Protein AF-Q1IIJ7-F1 (afdb_monomer)

Foldseek 3Di:
DLLVLLVCLQVQLVCLQVCQLVVLLVVLVVVLVVCVVPVVVPHRDDPVVSVVSSVVSSCVSNVVSPVSNVVSCVSVVCVVVVPDDD

Organism: Koribacter versatilis (strain Ellin345) (NCBI:txid204669)

Secondary structure (DSSP, 8-state):
-HHHHHHHHHHHHHHHHHHHHHHHHHHHHHHHHHHHH-TTTSPPPPHHHHHHHHHHHHHHHHHHHHHHHHHHHHHHHHHHH-----

Solvent-accessible surface area (backbone atoms only — not comparable to full-atom values): 4390 Å² total; per-residue (Å²): 112,63,64,61,54,14,50,51,28,29,54,51,8,47,47,25,48,74,41,13,58,62,51,18,49,53,51,51,54,50,55,39,54,52,17,66,76,41,46,91,83,40,69,55,69,52,74,66,53,49,55,49,51,28,53,52,41,19,51,50,34,26,54,54,11,51,54,37,23,48,52,8,46,68,48,37,49,37,72,74,70,69,51,74,86,129

pLDDT: mean 93.29, std 8.53, range [55.5, 98.5]

Radius of gyration: 18.01 Å; Cα contacts (8 Å, |Δi|>4): 88; chains: 1; bounding box: 37×23×55 Å

Sequence (86 aa):
MGLFFGIVDFAGGLALIIWGGALSRRYNAWTTRLRERHPNFNAPPTPEWRARNTRIMTVMFRGFGAVIFLLGILTLLPLLTGTKPH

Structure (mmCIF, N/CA/C/O backbone):
data_AF-Q1IIJ7-F1
#
_entry.id   AF-Q1IIJ7-F1
#
loop_
_atom_site.group_PDB
_atom_site.id
_atom_site.type_symbol
_atom_site.label_atom_id
_atom_site.label_alt_id
_atom_site.label_comp_id
_atom_site.label_asym_id
_atom_site.label_entity_id
_atom_site.label_seq_id
_atom_site.pdbx_PDB_ins_code
_atom_site.Cartn_x
_atom_site.Cartn_y
_atom_site.Cartn_z
_atom_site.occupancy
_atom_site.B_iso_or_equiv
_atom_site.auth_seq_id
_atom_site.auth_comp_id
_atom_site.auth_asym_id
_atom_site.auth_atom_id
_atom_site.pdbx_PDB_model_num
ATOM 1 N N . MET A 1 1 ? -23.408 0.363 13.151 1.00 70.06 1 MET A N 1
ATOM 2 C CA . MET A 1 1 ? -22.675 0.830 11.953 1.00 70.06 1 MET A CA 1
ATOM 3 C C . MET A 1 1 ? -21.271 1.336 12.278 1.00 70.06 1 MET A C 1
ATOM 5 O O . MET A 1 1 ? -20.338 0.774 11.728 1.00 70.06 1 MET A O 1
ATOM 9 N N . GLY A 1 2 ? -21.083 2.299 13.196 1.00 84.56 2 GLY A N 1
ATOM 10 C CA . GLY A 1 2 ? -19.751 2.862 13.508 1.00 84.56 2 GLY A CA 1
ATOM 11 C C . GLY A 1 2 ? -18.677 1.847 13.929 1.00 84.56 2 GLY A C 1
ATOM 12 O O . GLY A 1 2 ? -17.553 1.934 13.457 1.00 84.56 2 GLY A O 1
ATOM 13 N N . LEU A 1 3 ? -19.032 0.829 14.726 1.00 90.12 3 LEU A N 1
ATOM 14 C CA . LEU A 1 3 ? -18.089 -0.225 15.132 1.00 90.12 3 LEU A CA 1
ATOM 15 C C . LEU A 1 3 ? -17.541 -1.020 13.937 1.00 90.12 3 LEU A C 1
ATOM 17 O O . LEU A 1 3 ? -16.342 -1.249 13.841 1.00 90.12 3 LEU A O 1
ATOM 21 N N . PHE A 1 4 ? -18.421 -1.423 13.017 1.00 93.69 4 PHE A N 1
ATOM 22 C CA . PHE A 1 4 ? -18.032 -2.186 11.834 1.00 93.69 4 PHE A CA 1
ATOM 23 C C . PHE A 1 4 ? -17.092 -1.374 10.939 1.00 93.69 4 PHE A C 1
ATOM 25 O O . PHE A 1 4 ? -16.005 -1.846 10.619 1.00 93.69 4 PHE A O 1
ATOM 32 N N . PHE A 1 5 ? -17.476 -0.139 10.595 1.00 93.19 5 PHE A N 1
ATOM 33 C CA . PHE A 1 5 ? -16.640 0.737 9.771 1.00 93.19 5 PHE A CA 1
ATOM 34 C C . PHE A 1 5 ? -15.302 1.049 10.450 1.00 93.19 5 PHE A C 1
ATOM 36 O O . PHE A 1 5 ? -14.263 0.902 9.820 1.00 93.19 5 PHE A O 1
ATOM 43 N N . GLY A 1 6 ? -15.305 1.339 11.756 1.00 94.69 6 GLY A N 1
ATOM 44 C CA . GLY A 1 6 ? -14.078 1.576 12.514 1.00 94.69 6 GLY A CA 1
ATOM 45 C C . GLY A 1 6 ? -13.117 0.381 12.509 1.00 94.69 6 GLY A C 1
ATOM 46 O O . GLY A 1 6 ? -11.914 0.574 12.348 1.00 94.69 6 GLY A O 1
ATOM 47 N N . ILE A 1 7 ? -13.624 -0.855 12.628 1.00 96.88 7 ILE A N 1
ATOM 48 C CA . ILE A 1 7 ? -12.799 -2.074 12.535 1.00 96.88 7 ILE A CA 1
ATOM 49 C C . ILE A 1 7 ? -12.229 -2.237 11.124 1.00 96.88 7 ILE A C 1
ATOM 51 O O . ILE A 1 7 ? -11.042 -2.538 10.981 1.00 96.88 7 ILE A O 1
ATOM 55 N N . VAL A 1 8 ? -13.054 -2.046 10.091 1.00 97.56 8 VAL A N 1
ATOM 56 C CA . VAL A 1 8 ? -12.623 -2.157 8.689 1.00 97.56 8 VAL A CA 1
ATOM 57 C C . VAL A 1 8 ? -11.532 -1.136 8.381 1.00 97.56 8 VAL A C 1
ATOM 59 O O . VAL A 1 8 ? -10.501 -1.510 7.822 1.00 97.56 8 VAL A O 1
ATOM 62 N N . ASP A 1 9 ? -11.713 0.114 8.797 1.00 97.75 9 ASP A N 1
ATOM 63 C CA . ASP A 1 9 ? -10.740 1.181 8.585 1.00 97.75 9 ASP A CA 1
ATOM 64 C C . ASP A 1 9 ? -9.452 0.922 9.375 1.00 97.75 9 ASP A C 1
ATOM 66 O O . ASP A 1 9 ? -8.353 0.980 8.822 1.00 97.75 9 ASP A O 1
ATOM 70 N N . PHE A 1 10 ? -9.556 0.531 10.647 1.00 97.94 10 PHE A N 1
ATOM 71 C CA . PHE A 1 10 ? -8.388 0.188 11.456 1.00 97.94 10 PHE A CA 1
ATOM 72 C C . PHE A 1 10 ? -7.578 -0.952 10.819 1.00 97.94 10 PHE A C 1
ATOM 74 O O . PHE A 1 10 ? -6.378 -0.818 10.570 1.00 97.94 10 PHE A O 1
ATOM 81 N N . ALA A 1 11 ? -8.229 -2.073 10.507 1.00 98.19 11 ALA A N 1
ATOM 82 C CA . ALA A 1 11 ? -7.553 -3.235 9.942 1.00 98.19 11 ALA A CA 1
ATOM 83 C C . ALA A 1 11 ? -7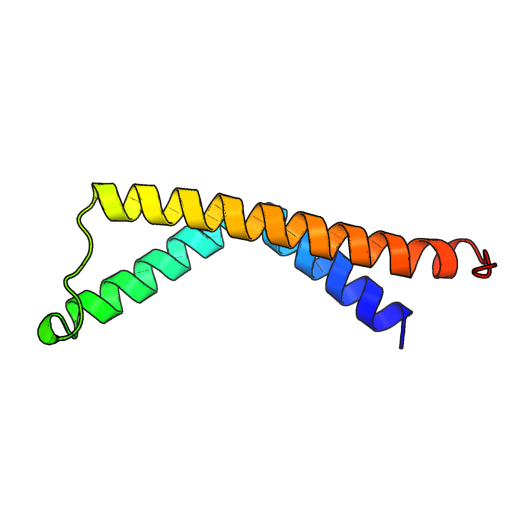.028 -2.959 8.524 1.00 98.19 11 ALA A C 1
ATOM 85 O O . ALA A 1 11 ? -5.893 -3.317 8.204 1.00 98.19 11 ALA A O 1
ATOM 86 N N . GLY A 1 12 ? -7.824 -2.295 7.684 1.00 97.94 12 GLY A N 1
ATOM 87 C CA . GLY A 1 12 ? -7.466 -1.945 6.311 1.00 97.94 12 GLY A CA 1
ATOM 88 C C . GLY A 1 12 ? -6.319 -0.940 6.243 1.00 97.94 12 GLY A C 1
ATOM 89 O O . GLY A 1 12 ? -5.358 -1.143 5.498 1.00 97.94 12 GLY A O 1
ATOM 90 N N . GLY A 1 13 ? -6.364 0.104 7.069 1.00 98.00 13 GLY A N 1
ATOM 91 C CA . GLY A 1 13 ? -5.287 1.080 7.194 1.00 98.00 13 GLY A CA 1
ATOM 92 C C . GLY A 1 13 ? -3.983 0.432 7.658 1.00 98.00 13 GLY A C 1
ATOM 93 O O . GLY A 1 13 ? -2.942 0.605 7.017 1.00 98.00 13 GLY A O 1
ATOM 94 N N . LEU A 1 14 ? -4.044 -0.405 8.700 1.00 98.31 14 LEU A N 1
ATOM 95 C CA . LEU A 1 14 ? -2.881 -1.144 9.198 1.00 98.31 14 LEU A CA 1
ATOM 96 C C . LEU A 1 14 ? -2.298 -2.086 8.133 1.00 98.31 14 LEU A C 1
ATOM 98 O O . LEU A 1 14 ? -1.083 -2.115 7.915 1.00 98.31 14 LEU A O 1
ATOM 102 N N . ALA A 1 15 ? -3.161 -2.808 7.418 1.00 98.19 15 ALA A N 1
ATOM 103 C CA . ALA A 1 15 ? -2.776 -3.678 6.314 1.00 98.19 15 ALA A CA 1
ATOM 104 C C . ALA A 1 15 ? -2.035 -2.911 5.204 1.00 98.19 15 ALA A C 1
ATOM 106 O O . ALA A 1 15 ? -0.996 -3.370 4.722 1.00 98.19 15 ALA A O 1
ATOM 107 N N . LEU A 1 16 ? -2.517 -1.724 4.821 1.00 98.12 16 LEU A N 1
ATOM 108 C CA . LEU A 1 16 ? -1.862 -0.872 3.822 1.00 98.12 16 LEU A CA 1
ATOM 109 C C . LEU A 1 16 ? -0.491 -0.362 4.291 1.00 98.12 16 LEU A C 1
ATOM 111 O O . LEU A 1 16 ? 0.449 -0.305 3.491 1.00 98.12 16 LEU A O 1
ATOM 115 N N . ILE A 1 17 ? -0.337 -0.049 5.579 1.00 98.12 17 ILE A N 1
ATOM 116 C CA . ILE A 1 17 ? 0.946 0.381 6.155 1.00 98.12 17 ILE A CA 1
ATOM 117 C C . ILE A 1 17 ? 1.975 -0.760 6.105 1.00 98.12 17 ILE A C 1
ATOM 119 O O . ILE A 1 17 ? 3.096 -0.578 5.604 1.00 98.12 17 ILE A O 1
ATOM 123 N N . ILE A 1 18 ? 1.584 -1.943 6.591 1.00 98.19 18 ILE A N 1
ATOM 124 C CA . ILE A 1 18 ? 2.466 -3.112 6.710 1.00 98.19 18 ILE A CA 1
ATOM 125 C C . ILE A 1 18 ? 2.801 -3.676 5.324 1.00 98.19 18 ILE A C 1
ATOM 127 O O . ILE A 1 18 ? 3.974 -3.871 4.989 1.00 98.19 18 ILE A O 1
ATOM 131 N N . TRP A 1 19 ? 1.791 -3.900 4.482 1.00 98.19 19 TRP A N 1
ATOM 132 C CA . TRP A 1 19 ? 1.950 -4.598 3.204 1.00 98.19 19 TRP A CA 1
ATOM 133 C C . TRP A 1 19 ? 2.061 -3.682 1.984 1.00 98.19 19 TRP A C 1
ATOM 135 O O . TRP A 1 19 ? 2.259 -4.188 0.877 1.00 98.19 19 TRP A O 1
ATOM 145 N N . GLY A 1 20 ? 2.025 -2.356 2.150 1.00 97.06 20 GLY A N 1
ATOM 146 C CA . GLY A 1 20 ? 2.065 -1.390 1.044 1.00 97.06 20 GLY A CA 1
ATOM 147 C C . GLY A 1 20 ? 3.223 -1.604 0.063 1.00 97.06 20 GLY A C 1
ATOM 148 O O . GLY A 1 20 ? 3.044 -1.480 -1.148 1.00 97.06 20 GLY A O 1
ATOM 149 N N . GLY A 1 21 ? 4.394 -2.031 0.549 1.00 97.25 21 GLY A N 1
ATOM 150 C CA . GLY A 1 21 ? 5.531 -2.375 -0.313 1.00 97.25 21 GLY A CA 1
ATOM 151 C C . GLY A 1 21 ? 5.300 -3.627 -1.168 1.00 97.25 21 GLY A C 1
ATOM 152 O O . GLY A 1 21 ? 5.594 -3.638 -2.365 1.00 97.25 21 GLY A O 1
ATOM 153 N N . ALA A 1 22 ? 4.736 -4.686 -0.582 1.00 97.31 22 ALA A N 1
ATOM 154 C CA . ALA A 1 22 ? 4.413 -5.914 -1.306 1.00 97.31 22 ALA A CA 1
ATOM 155 C C . ALA A 1 22 ? 3.278 -5.692 -2.320 1.00 97.31 22 ALA A C 1
ATOM 157 O O . ALA A 1 22 ? 3.372 -6.162 -3.457 1.00 97.31 22 ALA A O 1
ATOM 158 N N . LEU A 1 23 ? 2.251 -4.928 -1.932 1.00 97.00 23 LEU A N 1
ATOM 159 C CA . LEU A 1 23 ? 1.156 -4.517 -2.812 1.00 97.00 23 LEU A CA 1
ATOM 160 C C . LEU A 1 23 ? 1.671 -3.683 -3.986 1.00 97.00 23 LEU A C 1
ATOM 162 O O . LEU A 1 23 ? 1.341 -3.984 -5.130 1.00 97.00 23 LEU A O 1
ATOM 166 N N . SER A 1 24 ? 2.562 -2.721 -3.735 1.00 97.19 24 SER A N 1
ATOM 167 C CA . SER A 1 24 ? 3.162 -1.888 -4.787 1.00 97.19 24 SER A CA 1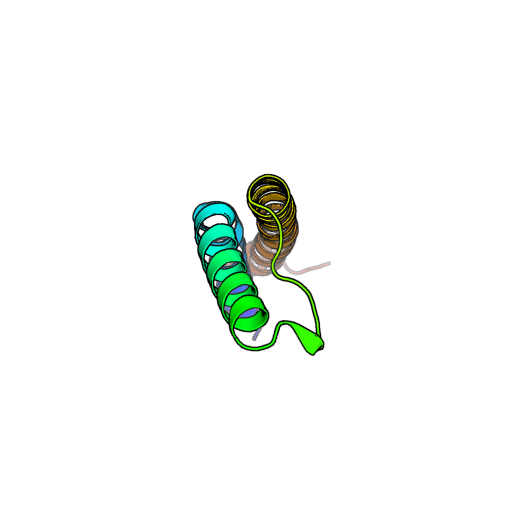
ATOM 168 C C . SER A 1 24 ? 3.935 -2.705 -5.813 1.00 97.19 24 SER A C 1
ATOM 170 O O . SER A 1 24 ? 3.780 -2.487 -7.013 1.00 97.19 24 SER A O 1
ATOM 172 N N . ARG A 1 25 ? 4.736 -3.683 -5.365 1.00 97.62 25 ARG A N 1
ATOM 173 C CA . ARG A 1 25 ? 5.460 -4.584 -6.277 1.00 97.62 25 ARG A CA 1
ATOM 174 C C . ARG A 1 25 ? 4.502 -5.405 -7.137 1.00 97.62 25 ARG A C 1
ATOM 176 O O . ARG A 1 25 ? 4.698 -5.489 -8.346 1.00 97.62 25 ARG A O 1
ATOM 183 N N . ARG A 1 26 ? 3.459 -5.987 -6.531 1.00 96.94 26 ARG A N 1
ATOM 184 C CA . ARG A 1 26 ? 2.446 -6.781 -7.251 1.00 96.94 26 ARG A CA 1
ATOM 185 C C . ARG A 1 26 ? 1.676 -5.936 -8.261 1.00 96.94 26 ARG A C 1
ATOM 187 O O . ARG A 1 26 ? 1.566 -6.339 -9.416 1.00 96.94 26 ARG A O 1
ATOM 194 N N . TYR A 1 27 ? 1.207 -4.764 -7.843 1.00 95.19 27 TYR A N 1
ATOM 195 C CA . TYR A 1 27 ? 0.489 -3.823 -8.697 1.00 95.19 27 TYR A CA 1
ATOM 196 C C . TYR A 1 27 ? 1.344 -3.389 -9.889 1.00 95.19 27 TYR A C 1
ATOM 198 O O . TYR A 1 27 ? 0.915 -3.499 -11.033 1.00 95.19 27 TYR A O 1
ATOM 206 N N . ASN A 1 28 ? 2.588 -2.979 -9.644 1.00 96.31 28 ASN A N 1
ATOM 207 C CA . ASN A 1 28 ? 3.487 -2.534 -10.703 1.00 96.31 28 ASN A CA 1
ATOM 208 C C . ASN A 1 28 ? 3.868 -3.670 -11.671 1.00 96.31 28 ASN A C 1
ATOM 210 O O . ASN A 1 28 ? 3.940 -3.464 -12.879 1.00 96.31 28 ASN A O 1
ATOM 214 N N . ALA A 1 29 ? 4.053 -4.896 -11.170 1.00 95.75 29 ALA A N 1
ATOM 215 C CA . ALA A 1 29 ? 4.277 -6.065 -12.021 1.00 95.75 29 ALA A CA 1
ATOM 216 C C . ALA A 1 29 ? 3.048 -6.414 -12.876 1.00 95.75 29 ALA A C 1
ATOM 218 O O . ALA A 1 29 ? 3.187 -6.879 -14.007 1.00 95.75 29 ALA A O 1
ATOM 219 N N . TRP A 1 30 ? 1.841 -6.223 -12.344 1.00 95.88 30 TRP A N 1
ATOM 220 C CA . TRP A 1 30 ? 0.606 -6.419 -13.098 1.00 95.88 30 TRP A CA 1
ATOM 221 C C . TRP A 1 30 ? 0.434 -5.355 -14.189 1.00 95.88 30 TRP A C 1
ATOM 223 O O . TRP A 1 30 ? 0.240 -5.710 -15.352 1.00 95.88 30 TRP A O 1
ATOM 233 N N . THR A 1 31 ? 0.599 -4.072 -13.861 1.00 94.50 31 THR A N 1
ATOM 234 C CA . THR A 1 31 ? 0.469 -2.983 -14.844 1.00 94.50 31 THR A CA 1
ATOM 235 C C . THR A 1 31 ? 1.571 -3.008 -15.899 1.00 94.50 31 THR A C 1
ATOM 237 O O . THR A 1 31 ? 1.299 -2.722 -17.063 1.00 94.50 31 THR A O 1
ATOM 240 N N . THR A 1 32 ? 2.792 -3.411 -15.538 1.00 95.06 32 THR A N 1
ATOM 241 C CA . THR A 1 32 ? 3.877 -3.634 -16.507 1.00 95.06 32 THR A CA 1
ATOM 242 C C . THR A 1 32 ? 3.496 -4.732 -17.500 1.00 95.06 32 THR A C 1
ATOM 244 O O . THR A 1 32 ? 3.534 -4.487 -18.701 1.00 95.06 32 THR A O 1
ATOM 247 N N . ARG A 1 33 ? 3.033 -5.899 -17.022 1.00 95.00 33 ARG A N 1
ATOM 248 C CA . ARG A 1 33 ? 2.594 -7.004 -17.895 1.00 95.00 33 ARG A CA 1
ATOM 249 C C . ARG A 1 33 ? 1.458 -6.602 -18.832 1.00 95.00 33 ARG A C 1
ATOM 251 O O . ARG A 1 33 ? 1.410 -7.050 -19.972 1.00 95.00 33 ARG A O 1
ATOM 258 N N . LEU A 1 34 ? 0.540 -5.756 -18.367 1.00 95.00 34 LEU A N 1
ATOM 259 C CA . LEU A 1 34 ? -0.534 -5.233 -19.208 1.00 95.00 34 LEU A CA 1
ATOM 260 C C . LEU A 1 34 ? 0.012 -4.350 -20.343 1.00 95.00 34 LEU A C 1
ATOM 262 O O . LEU A 1 34 ? -0.422 -4.487 -21.483 1.00 95.00 34 LEU A O 1
ATOM 266 N N . ARG A 1 35 ? 0.990 -3.485 -20.050 1.00 94.38 35 ARG A N 1
ATOM 267 C CA . ARG A 1 35 ? 1.643 -2.622 -21.051 1.00 94.38 35 ARG A CA 1
ATOM 268 C C . ARG A 1 35 ? 2.485 -3.412 -22.047 1.00 94.38 35 ARG A C 1
ATOM 270 O O . ARG A 1 35 ? 2.480 -3.092 -23.226 1.00 94.38 35 ARG A O 1
ATOM 277 N N . GLU A 1 36 ? 3.150 -4.472 -21.598 1.00 94.38 36 GLU A N 1
ATOM 278 C CA . GLU A 1 36 ? 3.882 -5.393 -22.479 1.00 94.38 36 GLU A CA 1
ATOM 279 C C . GLU A 1 36 ? 2.948 -6.099 -23.475 1.00 94.38 36 GLU A C 1
ATOM 281 O O . GLU A 1 36 ? 3.324 -6.306 -24.624 1.00 94.38 36 GLU A O 1
ATOM 286 N N . ARG A 1 37 ? 1.713 -6.426 -23.066 1.00 95.25 37 ARG A N 1
ATOM 287 C CA . ARG A 1 37 ? 0.689 -7.012 -23.954 1.00 95.25 37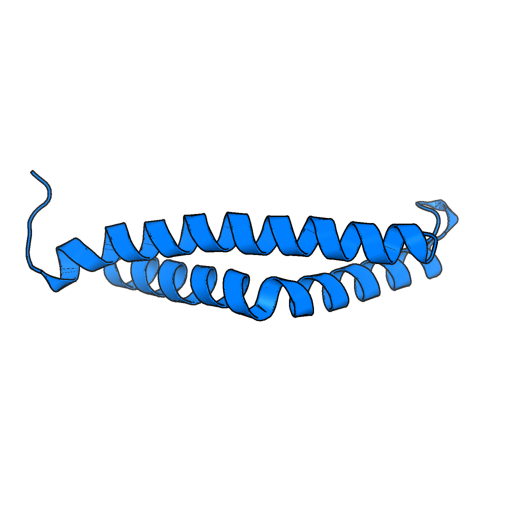 ARG A CA 1
ATOM 288 C C . ARG A 1 37 ? 0.068 -6.002 -24.920 1.00 95.25 37 ARG A C 1
ATOM 290 O O . ARG A 1 37 ? -0.423 -6.397 -25.974 1.00 95.25 37 ARG A O 1
ATOM 297 N N . HIS A 1 38 ? 0.063 -4.721 -24.559 1.00 93.31 38 HIS A N 1
ATOM 298 C CA . HIS A 1 38 ? -0.617 -3.660 -25.303 1.00 93.31 38 HIS A CA 1
ATOM 299 C C . HIS A 1 38 ? 0.275 -2.415 -25.490 1.00 93.31 38 HIS A C 1
ATOM 301 O O . HIS A 1 38 ? -0.104 -1.315 -25.072 1.00 93.31 38 HIS A O 1
ATOM 307 N N . PRO A 1 39 ? 1.446 -2.553 -26.143 1.00 89.00 39 PRO A N 1
ATOM 308 C CA . PRO A 1 39 ? 2.455 -1.492 -26.204 1.00 89.00 39 PRO A CA 1
ATOM 309 C C . PRO A 1 39 ? 1.989 -0.250 -26.977 1.00 89.00 39 PRO A C 1
ATOM 311 O O . PRO A 1 39 ? 2.450 0.851 -26.694 1.00 89.00 39 PRO A O 1
ATOM 314 N N . ASN A 1 40 ? 1.034 -0.409 -27.900 1.00 92.62 40 ASN A N 1
ATOM 315 C CA . ASN A 1 40 ? 0.504 0.679 -28.730 1.00 92.62 40 ASN A CA 1
ATOM 316 C C . ASN A 1 40 ? -0.298 1.724 -27.933 1.00 92.62 40 ASN A C 1
ATOM 318 O O . ASN A 1 40 ? -0.433 2.855 -28.387 1.00 92.62 40 ASN A O 1
ATOM 322 N N . PHE A 1 41 ? -0.833 1.364 -26.760 1.00 89.56 41 PHE A N 1
ATOM 323 C CA . PHE A 1 41 ? -1.548 2.307 -25.890 1.00 89.56 41 PHE A CA 1
ATOM 324 C C . PHE A 1 41 ? -0.608 3.010 -24.914 1.00 89.56 41 PHE A C 1
ATOM 326 O O . PHE A 1 41 ? -0.771 4.194 -24.628 1.00 89.56 41 PHE A O 1
ATOM 333 N N . ASN A 1 42 ? 0.348 2.268 -24.348 1.00 88.62 42 ASN A N 1
ATOM 334 C CA . ASN A 1 42 ? 1.321 2.808 -23.412 1.00 88.62 42 ASN A CA 1
ATOM 335 C C . ASN A 1 42 ? 2.555 1.909 -23.361 1.00 88.62 42 ASN A C 1
ATOM 337 O O . ASN A 1 42 ? 2.447 0.720 -23.053 1.00 88.62 42 ASN A O 1
ATOM 341 N N . ALA A 1 43 ? 3.726 2.492 -23.604 1.00 90.94 43 ALA A N 1
ATOM 342 C CA . ALA A 1 43 ? 4.970 1.744 -23.596 1.00 90.94 43 ALA A CA 1
ATOM 343 C C . ALA A 1 43 ? 5.256 1.144 -22.201 1.00 90.94 43 ALA A C 1
ATOM 345 O O . ALA A 1 43 ? 4.975 1.769 -21.162 1.00 90.94 43 ALA A O 1
ATOM 346 N N . PRO A 1 44 ? 5.821 -0.075 -22.144 1.00 92.19 44 PRO A N 1
ATOM 347 C CA . PRO A 1 44 ? 6.243 -0.664 -20.887 1.00 92.19 44 PRO A CA 1
ATOM 348 C C . PRO A 1 44 ? 7.343 0.195 -20.234 1.00 92.19 44 PRO A C 1
ATOM 350 O O . PRO A 1 44 ? 8.252 0.673 -20.915 1.00 92.19 44 PRO A O 1
ATOM 353 N N . PRO A 1 45 ? 7.270 0.428 -18.912 1.00 92.88 45 PRO A N 1
ATOM 354 C CA . PRO A 1 45 ? 8.241 1.258 -18.208 1.00 92.88 45 PRO A CA 1
ATOM 3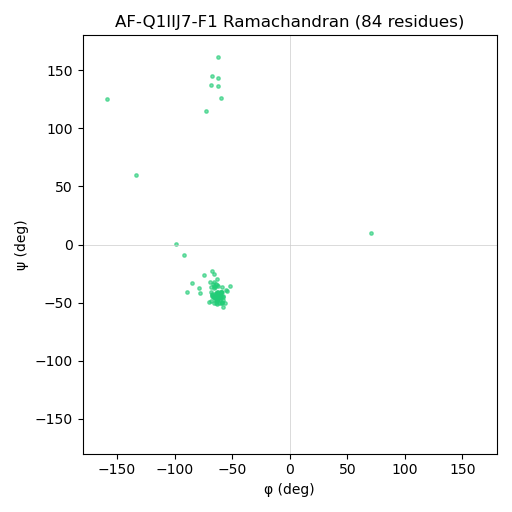55 C C . PRO A 1 45 ? 9.631 0.610 -18.177 1.00 92.88 45 PRO A C 1
ATOM 357 O O . PRO A 1 45 ? 9.769 -0.605 -17.998 1.00 92.88 45 PRO A O 1
ATOM 360 N N . THR A 1 46 ? 10.680 1.435 -18.244 1.00 95.00 46 THR A N 1
ATOM 361 C CA . THR A 1 46 ? 12.062 0.966 -18.053 1.00 95.00 46 THR A CA 1
ATOM 362 C C . THR A 1 46 ? 12.261 0.390 -16.638 1.00 95.00 46 THR A C 1
ATOM 364 O O . THR A 1 46 ? 11.468 0.672 -15.731 1.00 95.00 46 THR A O 1
ATOM 367 N N . PRO A 1 47 ? 13.310 -0.423 -16.393 1.00 94.12 47 PRO A N 1
ATOM 368 C CA . PRO A 1 47 ? 13.597 -0.959 -15.058 1.00 94.12 47 PRO A CA 1
ATOM 369 C C . PRO A 1 47 ? 13.713 0.116 -13.964 1.00 94.12 47 PRO A C 1
ATOM 371 O O . PRO A 1 47 ? 13.173 -0.058 -12.871 1.00 94.12 47 PRO A O 1
ATOM 374 N N . GLU A 1 48 ? 14.346 1.250 -14.269 1.00 96.56 48 GLU A N 1
ATOM 375 C CA . GLU A 1 48 ? 14.481 2.381 -13.343 1.00 96.56 48 GLU A CA 1
ATOM 376 C C . GLU A 1 48 ? 13.115 2.986 -12.993 1.00 96.56 48 GLU A C 1
ATOM 378 O O . GLU A 1 48 ? 12.770 3.156 -11.819 1.00 96.56 48 GLU A O 1
ATOM 383 N N . TRP A 1 49 ? 12.277 3.217 -14.008 1.00 94.94 49 TRP A N 1
ATOM 384 C CA . TRP A 1 49 ? 10.912 3.698 -13.812 1.00 94.94 49 TRP A CA 1
ATOM 385 C C . TRP A 1 49 ? 10.051 2.704 -13.030 1.00 94.94 49 TRP A C 1
ATOM 387 O O . TRP A 1 49 ? 9.247 3.118 -12.194 1.00 94.94 49 TRP A O 1
ATOM 39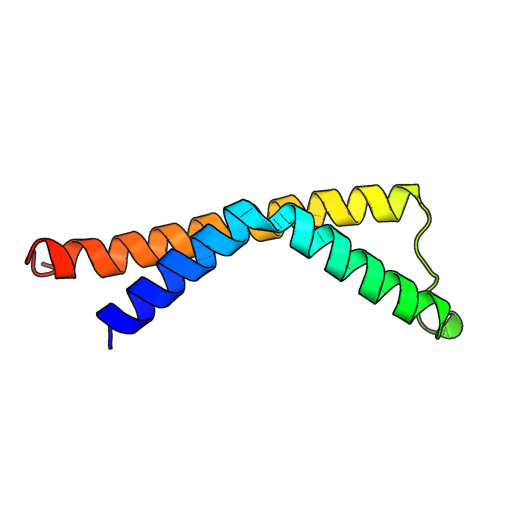7 N N . ARG A 1 50 ? 10.250 1.392 -13.207 1.00 95.00 50 ARG A N 1
ATOM 398 C CA . ARG A 1 50 ? 9.586 0.369 -12.381 1.00 95.00 50 ARG A CA 1
ATOM 399 C C . ARG A 1 50 ? 10.004 0.468 -10.914 1.00 95.00 50 ARG A C 1
ATOM 401 O O . ARG A 1 50 ? 9.137 0.440 -10.035 1.00 95.00 50 ARG A O 1
ATOM 408 N N . ALA A 1 51 ? 11.290 0.628 -10.619 1.00 95.50 51 ALA A N 1
ATOM 409 C CA . ALA A 1 51 ? 11.746 0.814 -9.241 1.00 95.50 51 ALA A CA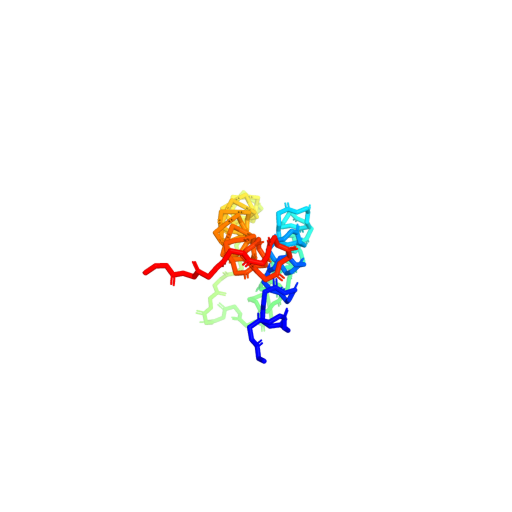 1
ATOM 410 C C . ALA A 1 51 ? 11.140 2.088 -8.622 1.00 95.50 51 ALA A C 1
ATOM 412 O O . ALA A 1 51 ? 10.592 2.050 -7.514 1.00 95.50 51 ALA A O 1
ATOM 413 N N . ARG A 1 52 ? 11.137 3.191 -9.379 1.00 96.81 52 ARG A N 1
ATOM 414 C CA . ARG A 1 52 ? 10.576 4.476 -8.946 1.00 96.81 52 ARG A CA 1
ATOM 415 C C . ARG A 1 52 ? 9.072 4.410 -8.691 1.00 96.81 52 ARG A C 1
ATOM 417 O O . ARG A 1 52 ? 8.625 4.825 -7.623 1.00 96.81 52 ARG A O 1
ATOM 424 N N . ASN A 1 53 ? 8.305 3.818 -9.605 1.00 95.69 53 ASN A N 1
ATOM 425 C CA . ASN A 1 53 ? 6.860 3.629 -9.454 1.00 95.69 53 ASN A CA 1
ATOM 426 C C . ASN A 1 53 ? 6.532 2.793 -8.214 1.00 95.69 53 ASN A C 1
ATOM 428 O O . ASN A 1 53 ? 5.629 3.140 -7.459 1.00 95.69 53 ASN A O 1
ATOM 432 N N . THR A 1 54 ? 7.305 1.734 -7.951 1.00 97.19 54 THR A N 1
ATOM 433 C CA . THR A 1 54 ? 7.140 0.922 -6.735 1.00 97.19 54 THR A CA 1
ATOM 434 C C . THR A 1 54 ? 7.326 1.764 -5.476 1.00 97.19 54 THR A C 1
ATOM 436 O O . THR A 1 54 ? 6.520 1.665 -4.550 1.00 97.19 54 THR A O 1
ATOM 439 N N . ARG A 1 55 ? 8.365 2.607 -5.433 1.00 97.75 55 ARG A N 1
ATOM 440 C CA . ARG A 1 55 ? 8.647 3.470 -4.278 1.00 97.75 55 ARG A CA 1
ATOM 441 C C . ARG A 1 55 ? 7.541 4.500 -4.062 1.00 97.75 55 ARG A C 1
ATOM 443 O O . ARG A 1 55 ? 7.056 4.619 -2.940 1.00 97.75 55 ARG A O 1
ATOM 450 N N . ILE A 1 56 ? 7.117 5.183 -5.126 1.00 97.69 56 ILE A N 1
ATOM 451 C CA . ILE A 1 56 ? 6.029 6.171 -5.075 1.00 97.69 56 ILE A CA 1
ATOM 452 C C . ILE A 1 56 ? 4.745 5.508 -4.567 1.00 97.69 56 ILE A C 1
ATOM 454 O O . ILE A 1 56 ? 4.159 5.974 -3.594 1.00 97.69 56 ILE A O 1
ATOM 458 N N . MET A 1 57 ? 4.354 4.371 -5.148 1.00 97.44 57 MET A N 1
ATOM 459 C CA . MET A 1 57 ? 3.148 3.653 -4.728 1.00 97.44 57 MET A CA 1
ATOM 460 C C . MET A 1 57 ? 3.234 3.136 -3.296 1.00 97.44 57 MET A C 1
ATOM 462 O O . MET A 1 57 ? 2.241 3.178 -2.577 1.00 97.44 57 MET A O 1
ATOM 466 N N . THR A 1 58 ? 4.423 2.741 -2.837 1.00 98.38 58 THR A N 1
ATOM 467 C CA . THR A 1 58 ? 4.611 2.303 -1.448 1.00 98.38 58 THR A CA 1
ATOM 468 C C . THR A 1 58 ? 4.357 3.452 -0.483 1.00 98.38 58 THR A C 1
ATOM 470 O O . THR A 1 58 ? 3.676 3.262 0.523 1.00 98.38 58 THR A O 1
ATOM 473 N N . VAL A 1 59 ? 4.884 4.641 -0.787 1.00 98.25 59 VAL A N 1
ATOM 474 C CA . VAL A 1 59 ? 4.650 5.842 0.025 1.00 98.25 59 VAL A CA 1
ATOM 475 C C . VAL A 1 59 ? 3.172 6.218 0.004 1.00 98.25 59 VAL A C 1
ATOM 477 O O . VAL A 1 59 ? 2.611 6.461 1.067 1.00 98.25 59 VAL A O 1
ATOM 480 N N . MET A 1 60 ? 2.522 6.192 -1.162 1.00 97.88 60 MET A N 1
ATOM 481 C CA . MET A 1 60 ? 1.094 6.506 -1.265 1.00 97.88 60 MET A CA 1
ATOM 482 C C . MET A 1 60 ? 0.223 5.517 -0.486 1.00 97.88 60 MET A C 1
ATOM 484 O O . MET A 1 60 ? -0.616 5.954 0.295 1.00 97.88 60 MET A O 1
ATOM 488 N N . PHE A 1 61 ? 0.448 4.204 -0.619 1.00 97.69 61 PHE A N 1
ATOM 489 C CA . PHE A 1 61 ? -0.302 3.210 0.155 1.00 97.69 61 PHE A CA 1
ATOM 490 C C . PHE A 1 61 ? -0.076 3.355 1.655 1.00 97.69 61 PHE A C 1
ATOM 492 O O . PHE A 1 61 ? -1.034 3.266 2.415 1.00 97.69 61 PHE A O 1
ATOM 499 N N . ARG A 1 62 ? 1.159 3.615 2.095 1.00 98.19 62 ARG A N 1
ATOM 500 C CA . ARG A 1 62 ? 1.449 3.820 3.520 1.00 98.19 62 ARG A CA 1
ATOM 501 C C . ARG A 1 62 ? 0.829 5.103 4.060 1.00 98.19 62 ARG A C 1
ATOM 503 O O . ARG A 1 62 ? 0.249 5.070 5.136 1.00 98.19 62 ARG A O 1
ATOM 510 N N . GLY A 1 63 ? 0.929 6.204 3.318 1.00 98.12 63 GLY A N 1
ATOM 511 C CA . GLY A 1 63 ? 0.340 7.486 3.701 1.00 98.12 63 GLY A CA 1
ATOM 512 C C . GLY A 1 63 ? -1.182 7.403 3.783 1.00 98.12 63 GLY A C 1
ATOM 513 O O . GLY A 1 63 ? -1.764 7.761 4.801 1.00 98.12 63 GLY A O 1
ATOM 514 N N . PHE A 1 64 ? -1.822 6.844 2.756 1.00 97.94 64 PHE A N 1
ATOM 515 C CA . PHE A 1 64 ? -3.266 6.622 2.757 1.00 97.94 64 PHE A CA 1
ATOM 516 C C . PHE A 1 64 ? -3.692 5.635 3.853 1.00 97.94 64 PHE A C 1
ATOM 518 O O . PHE A 1 64 ? -4.653 5.885 4.575 1.00 97.94 64 PHE A O 1
ATOM 525 N N . GLY A 1 65 ? -2.922 4.561 4.046 1.00 98.25 65 GLY A N 1
ATOM 526 C CA . GLY A 1 65 ? -3.126 3.598 5.124 1.00 98.25 65 GLY A CA 1
ATOM 527 C C . GLY A 1 65 ? -3.060 4.233 6.512 1.00 98.25 65 GLY A C 1
ATOM 528 O O . GLY A 1 65 ? -3.905 3.929 7.343 1.00 98.25 65 GLY A O 1
ATOM 529 N N . ALA A 1 66 ? -2.125 5.155 6.752 1.00 98.50 66 ALA A N 1
ATOM 530 C CA . ALA A 1 66 ? -2.020 5.890 8.014 1.00 98.50 66 ALA A CA 1
ATOM 531 C C . ALA A 1 66 ? -3.248 6.768 8.290 1.00 98.50 66 ALA A C 1
ATOM 533 O O . ALA A 1 66 ? -3.734 6.791 9.419 1.00 98.50 66 ALA A O 1
ATOM 534 N N . VAL A 1 67 ? -3.778 7.441 7.264 1.00 98.25 67 VAL A N 1
ATOM 535 C CA . VAL A 1 67 ? -5.006 8.241 7.391 1.00 98.25 67 VAL A CA 1
ATOM 536 C C . VAL A 1 67 ? -6.198 7.349 7.732 1.00 98.25 67 VAL A C 1
ATOM 538 O O . VAL A 1 67 ? -6.884 7.614 8.715 1.00 98.25 67 VAL A O 1
ATOM 541 N N . ILE A 1 68 ? -6.416 6.265 6.980 1.00 98.12 68 ILE A N 1
ATOM 542 C CA . ILE A 1 68 ? -7.524 5.329 7.242 1.00 98.12 68 ILE A CA 1
ATOM 543 C C . ILE A 1 68 ? -7.380 4.695 8.631 1.00 98.12 68 ILE A C 1
ATOM 545 O O . ILE A 1 68 ? -8.343 4.629 9.389 1.00 98.12 68 ILE A O 1
ATOM 549 N N . PHE A 1 69 ? -6.168 4.281 9.002 1.00 98.19 69 PHE A N 1
ATOM 550 C CA . PHE A 1 69 ? -5.888 3.707 10.314 1.00 98.19 69 PHE A CA 1
ATOM 551 C C . PHE A 1 69 ? -6.258 4.671 11.447 1.00 98.19 69 PHE A C 1
ATOM 553 O O . PHE A 1 69 ? -6.924 4.275 12.405 1.00 98.19 69 PHE A O 1
ATOM 560 N N . LEU A 1 70 ? -5.877 5.947 11.316 1.00 97.88 70 LEU A N 1
ATOM 561 C CA . LEU A 1 70 ? -6.222 6.983 12.285 1.00 97.88 70 LEU A CA 1
ATOM 562 C C . LEU A 1 70 ? -7.737 7.212 12.359 1.00 97.88 70 LEU A C 1
ATOM 564 O O . LEU A 1 70 ? -8.271 7.317 13.460 1.00 97.88 70 LEU A O 1
ATOM 568 N N . LEU A 1 71 ? -8.442 7.237 11.224 1.00 96.19 71 LEU A N 1
ATOM 569 C CA . LEU A 1 71 ? -9.908 7.331 11.199 1.00 96.19 71 LEU A CA 1
ATOM 570 C C . LEU A 1 71 ? -10.567 6.147 11.921 1.00 96.19 71 LEU A C 1
ATOM 572 O O . LEU A 1 71 ? -11.504 6.344 12.700 1.00 96.19 71 LEU A O 1
ATOM 576 N N . GLY A 1 72 ? -10.030 4.939 11.736 1.00 96.31 72 GLY A N 1
ATOM 577 C CA . GLY A 1 72 ? -10.437 3.749 12.479 1.00 96.31 72 GLY A CA 1
ATOM 578 C C . GLY A 1 72 ? -10.272 3.928 13.989 1.00 96.31 72 GLY A C 1
ATOM 579 O O . GLY A 1 72 ? -11.220 3.701 14.738 1.00 96.31 72 GLY A O 1
ATOM 580 N N . ILE A 1 73 ? -9.114 4.421 14.448 1.00 95.69 73 ILE A N 1
ATOM 581 C CA . ILE A 1 73 ? -8.878 4.722 15.872 1.00 95.69 73 ILE A CA 1
ATOM 582 C C . ILE A 1 73 ? -9.879 5.756 16.391 1.00 95.69 73 ILE A C 1
ATOM 584 O O . ILE A 1 73 ? -10.504 5.523 17.422 1.00 95.69 73 ILE A O 1
ATOM 588 N N . LEU A 1 74 ? -10.050 6.878 15.690 1.00 94.94 74 LEU A N 1
ATOM 589 C CA . LEU A 1 74 ? -10.943 7.960 16.117 1.00 94.94 74 LEU A CA 1
ATOM 590 C C . LEU A 1 74 ? -12.409 7.514 16.179 1.00 94.94 74 LEU A C 1
ATOM 592 O O . LEU A 1 74 ? -13.165 8.007 17.011 1.00 94.94 74 LEU A O 1
ATOM 596 N N . THR A 1 75 ? -12.799 6.555 15.340 1.00 93.62 75 THR A N 1
ATOM 597 C CA . THR A 1 75 ? -14.143 5.968 15.357 1.00 93.62 75 THR A CA 1
ATOM 598 C C . THR A 1 75 ? -14.304 4.950 16.487 1.00 93.62 75 THR A C 1
ATOM 600 O O . THR A 1 75 ? -15.345 4.913 17.142 1.00 93.62 75 THR A O 1
ATOM 603 N N . LEU A 1 76 ? -13.293 4.110 16.727 1.00 94.19 76 LEU A N 1
ATOM 604 C CA . LEU A 1 76 ? -13.361 3.031 17.715 1.00 94.19 76 LEU A CA 1
ATOM 605 C C . LEU A 1 76 ? -13.153 3.517 19.146 1.00 94.19 76 LEU A C 1
ATOM 607 O O . LEU A 1 76 ? -13.817 3.015 20.049 1.00 94.19 76 LEU A O 1
ATOM 611 N N . LEU A 1 77 ? -12.261 4.481 19.367 1.00 92.50 77 LEU A N 1
ATOM 612 C CA . LEU A 1 77 ? -11.874 4.910 20.707 1.00 92.50 77 LEU A CA 1
ATOM 613 C C . LEU A 1 77 ? -13.087 5.345 21.550 1.00 92.50 77 LEU A C 1
ATOM 615 O O . LEU A 1 77 ? -13.256 4.767 22.621 1.00 92.50 77 LEU A O 1
ATOM 619 N N . PRO A 1 78 ? -13.996 6.224 21.079 1.00 89.50 78 PRO A N 1
ATO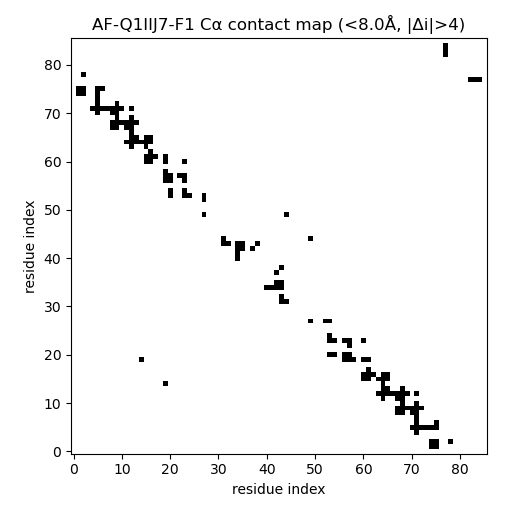M 620 C CA . PRO A 1 78 ? -15.166 6.627 21.862 1.00 89.50 78 PRO A CA 1
ATOM 621 C C . PRO A 1 78 ? -16.156 5.483 22.111 1.00 89.50 78 PRO A C 1
ATOM 623 O O . PRO A 1 78 ? -16.805 5.429 23.155 1.00 89.50 78 PRO A O 1
ATOM 626 N N . LEU A 1 79 ? -16.262 4.546 21.160 1.00 86.88 79 LEU A N 1
ATOM 627 C CA . LEU A 1 79 ? -17.117 3.363 21.284 1.00 86.88 79 LEU A CA 1
ATOM 628 C C . LEU A 1 79 ? -16.591 2.387 22.343 1.00 86.88 79 LEU A C 1
ATOM 630 O O . LEU A 1 79 ? -17.386 1.712 22.992 1.00 86.88 79 LEU A O 1
ATOM 634 N N . LEU A 1 80 ? -15.270 2.316 22.516 1.00 86.31 80 LEU A N 1
ATOM 635 C CA . LEU A 1 80 ? -14.611 1.442 23.487 1.00 86.31 80 LEU A CA 1
ATOM 636 C C . LEU A 1 80 ? -14.525 2.071 24.883 1.00 86.31 80 LEU A C 1
ATOM 638 O O . LEU A 1 80 ? -14.598 1.353 25.876 1.00 86.31 80 LEU A O 1
ATOM 642 N N . THR A 1 81 ? -14.375 3.394 24.973 1.00 87.44 81 THR A N 1
ATOM 643 C CA . THR A 1 81 ? -14.248 4.118 26.250 1.00 87.44 81 THR A CA 1
ATOM 644 C C . THR A 1 81 ? -15.585 4.606 26.810 1.00 87.44 81 THR A C 1
ATOM 646 O O . THR A 1 81 ? -15.633 5.091 27.938 1.00 87.44 81 THR A O 1
ATOM 649 N N . GLY A 1 82 ? -16.674 4.512 26.040 1.00 79.00 82 GLY A N 1
ATOM 650 C CA . GLY A 1 82 ? -17.995 5.002 26.442 1.00 79.00 82 GLY A CA 1
ATOM 651 C C . GLY A 1 82 ? -18.107 6.531 26.486 1.00 79.00 82 GLY A C 1
ATOM 652 O O . GLY A 1 82 ? -19.109 7.058 26.975 1.00 79.00 82 GLY A O 1
ATOM 653 N N . THR A 1 83 ? -17.110 7.262 25.978 1.00 74.56 83 THR A N 1
ATOM 654 C CA . THR A 1 83 ? -17.164 8.724 25.882 1.00 74.56 83 THR A CA 1
ATOM 655 C C . THR A 1 83 ? -18.130 9.117 24.769 1.00 74.56 83 THR A C 1
ATOM 657 O O . THR A 1 83 ? -17.881 8.830 23.597 1.00 74.56 83 THR A O 1
ATOM 660 N N . LYS A 1 84 ? -19.244 9.770 25.115 1.00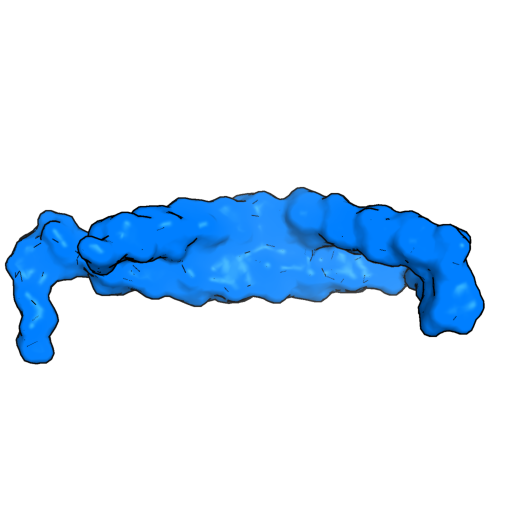 57.34 84 LYS A N 1
ATOM 661 C CA . LYS A 1 84 ? -20.146 10.353 24.114 1.00 57.34 84 LYS A CA 1
ATOM 662 C C . LYS A 1 84 ? -19.437 11.530 23.430 1.00 57.34 84 LYS A C 1
ATOM 664 O O . LYS A 1 84 ? -18.799 12.308 24.138 1.00 57.34 84 LYS A O 1
ATOM 669 N N . PRO A 1 85 ? -19.540 11.683 22.097 1.00 57.66 85 PRO 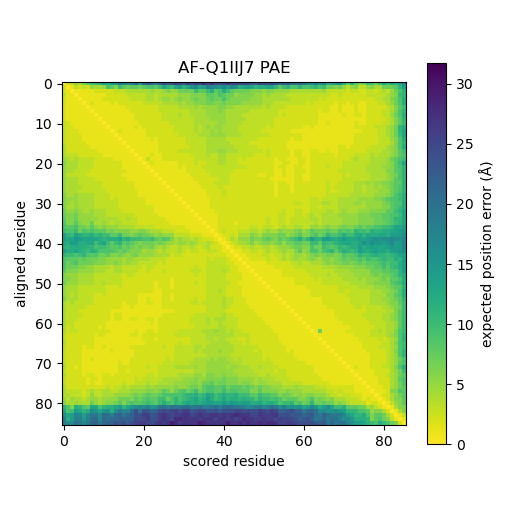A N 1
ATOM 670 C CA . PRO A 1 85 ? -19.123 12.924 21.460 1.00 57.66 85 PRO A CA 1
ATOM 671 C C . PRO A 1 85 ? -19.966 14.063 22.051 1.00 57.66 85 PRO A C 1
ATOM 673 O O . PRO A 1 85 ? -21.191 13.934 22.116 1.00 57.66 85 PRO A O 1
ATOM 676 N N . HIS A 1 86 ? -19.295 15.099 22.556 1.00 55.50 86 HIS A N 1
ATOM 677 C CA . HIS A 1 86 ? -19.926 16.326 23.042 1.00 55.50 86 HIS A CA 1
ATOM 678 C C . HIS A 1 86 ? -20.482 17.153 21.885 1.00 55.50 86 HIS A C 1
ATOM 680 O O . HIS A 1 86 ? -19.829 17.170 20.816 1.00 55.50 86 HIS A O 1
#

Nearest PDB structures (foldseek):
  2j96-assembly1_B  TM=6.277E-01  e=6.254E+00  Mastigocladus laminosus
  1c0v-assembly1_A  TM=3.787E-01  e=7.805E+00  Escherichia coli

Mean predicted aligned error: 4.55 Å